Protein AF-A0A0C3LV87-F1 (afdb_monomer_lite)

pLDDT: mean 77.33, std 9.8, range [52.81, 90.12]

Secondary structure (DSSP, 8-state):
-HHHHHHHHHHHHHHHHHHHHHHHHHHHHHHHHTSSS--THHHHHHHHHHHHHHHHHHHHHHHHT-HHHHHHHHHT-HHHHSGGG---

Foldseek 3Di:
DVVVVVVVLVVLLVVQLVVLLVVLLVVQQVVLVPDPDNDPVSSVVSNVVSNVVSNVVSVVCCVPQNSVRVVVCVCPPCVNVVPPPDDD

Sequence (88 aa):
MKIVALFVQICLWFSIVLSPALLGLLMGGLLASQQSQTSLNVPLIGLMLGALFGAIWAEYIRRTHGLSQFLGRLVATPDIDGRSAHKP

Radius of gyration: 17.79 Å; chains: 1; bounding box: 52×24×53 Å

Structure (mmCIF, N/CA/C/O backbone):
data_AF-A0A0C3LV87-F1
#
_entry.id   AF-A0A0C3LV87-F1
#
loop_
_atom_site.group_PDB
_atom_site.id
_atom_site.type_symbol
_atom_site.label_atom_id
_atom_site.label_alt_id
_atom_site.label_comp_id
_atom_site.label_asym_id
_atom_site.label_entity_id
_atom_site.label_seq_id
_atom_site.pdbx_PDB_ins_code
_atom_site.Cartn_x
_atom_site.Cartn_y
_atom_site.Cartn_z
_atom_site.occupancy
_atom_site.B_iso_or_equiv
_atom_site.auth_seq_id
_atom_site.auth_comp_id
_atom_site.auth_asym_id
_atom_site.auth_atom_id
_atom_site.pdbx_PDB_model_num
ATOM 1 N N . MET A 1 1 ? -4.687 0.480 -29.303 1.00 58.22 1 MET A N 1
ATOM 2 C CA . MET A 1 1 ? -4.241 -0.261 -28.099 1.00 58.22 1 MET A CA 1
ATOM 3 C C . MET A 1 1 ? -4.263 0.594 -26.817 1.00 58.22 1 MET A C 1
ATOM 5 O O . MET A 1 1 ? -3.401 0.445 -25.966 1.00 58.22 1 MET A O 1
ATOM 9 N N . LYS A 1 2 ? -5.243 1.498 -26.642 1.00 68.00 2 LYS A N 1
ATOM 10 C CA . LYS A 1 2 ? -5.294 2.409 -25.475 1.00 68.00 2 LYS A CA 1
ATOM 11 C C . LYS A 1 2 ? -6.039 1.815 -24.268 1.00 68.00 2 LYS A C 1
ATOM 13 O O . LYS A 1 2 ? -5.682 2.099 -23.134 1.00 68.00 2 LYS A O 1
ATOM 18 N N . ILE A 1 3 ? -7.024 0.947 -24.515 1.00 77.94 3 ILE A N 1
ATOM 19 C CA . ILE A 1 3 ? -7.839 0.305 -23.467 1.00 77.94 3 ILE A CA 1
ATOM 20 C C . ILE A 1 3 ? -7.013 -0.655 -22.604 1.00 77.94 3 ILE A C 1
ATOM 22 O O . ILE A 1 3 ? -7.112 -0.611 -21.385 1.00 77.94 3 ILE A O 1
ATOM 26 N N . VAL A 1 4 ? -6.143 -1.464 -23.218 1.00 80.12 4 VAL A N 1
ATOM 27 C CA . VAL A 1 4 ? -5.267 -2.395 -22.482 1.00 80.12 4 VAL A CA 1
ATOM 28 C C . VAL A 1 4 ? -4.293 -1.634 -21.579 1.00 80.12 4 VAL A C 1
ATOM 30 O O . VAL A 1 4 ? -4.105 -2.008 -20.428 1.00 80.12 4 VAL A O 1
ATOM 33 N N . ALA A 1 5 ? -3.729 -0.521 -22.057 1.00 76.94 5 ALA A N 1
ATOM 34 C CA . ALA A 1 5 ? -2.839 0.316 -21.252 1.00 76.94 5 ALA A CA 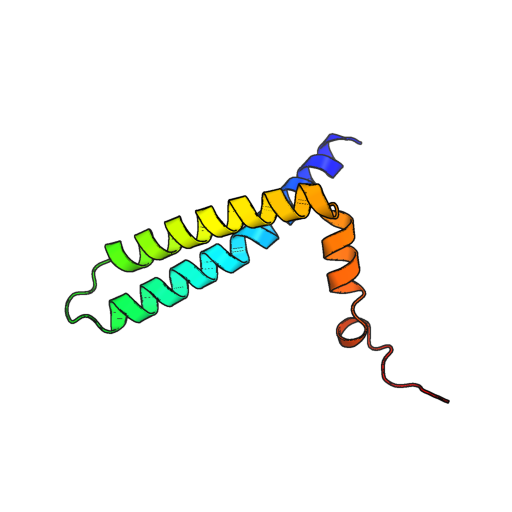1
ATOM 35 C C . ALA A 1 5 ? -3.556 0.938 -20.037 1.00 76.94 5 ALA A C 1
ATOM 37 O O . ALA A 1 5 ? -3.000 0.946 -18.941 1.00 76.94 5 ALA A O 1
ATOM 38 N N . LEU A 1 6 ? -4.800 1.400 -20.213 1.00 77.12 6 LEU A N 1
ATOM 39 C CA . LEU A 1 6 ? -5.628 1.902 -19.110 1.00 77.12 6 LEU A CA 1
ATOM 40 C C . LEU A 1 6 ? -5.982 0.799 -18.110 1.00 77.12 6 LEU A C 1
ATOM 42 O O . LEU A 1 6 ? -5.895 1.025 -16.907 1.00 77.12 6 LEU A O 1
ATOM 46 N N . PHE A 1 7 ? -6.328 -0.397 -18.593 1.00 80.00 7 PHE A N 1
ATOM 47 C CA . PHE A 1 7 ? -6.608 -1.548 -17.736 1.00 80.00 7 PHE A CA 1
ATOM 48 C C . PHE A 1 7 ? -5.396 -1.906 -16.871 1.00 80.00 7 PHE A C 1
ATOM 50 O O . PHE A 1 7 ? -5.510 -2.000 -15.652 1.00 80.00 7 PHE A O 1
ATOM 57 N N . VAL A 1 8 ? -4.215 -2.006 -17.485 1.00 81.75 8 VAL A N 1
ATOM 58 C CA . VAL A 1 8 ? -2.962 -2.280 -16.773 1.00 81.75 8 VAL A CA 1
ATOM 59 C C . VAL A 1 8 ? -2.660 -1.174 -15.756 1.00 81.75 8 VAL A C 1
ATOM 61 O O . VAL A 1 8 ? -2.329 -1.481 -14.614 1.00 81.75 8 VAL A O 1
ATOM 64 N N . GLN A 1 9 ? -2.842 0.105 -16.106 1.00 79.00 9 GLN A N 1
ATOM 65 C CA . GLN A 1 9 ? -2.700 1.204 -15.142 1.00 79.00 9 GLN A CA 1
ATOM 66 C C . GLN A 1 9 ? -3.659 1.075 -13.956 1.00 79.00 9 GLN A C 1
ATOM 68 O O . GLN A 1 9 ? -3.235 1.269 -12.821 1.00 79.00 9 GLN A O 1
ATOM 73 N N . ILE A 1 10 ? -4.925 0.733 -14.186 1.00 80.19 10 ILE A N 1
ATOM 74 C CA . ILE A 1 10 ? -5.906 0.561 -13.109 1.00 80.19 10 ILE A CA 1
ATOM 75 C C . ILE A 1 10 ? -5.522 -0.617 -12.209 1.00 80.19 10 ILE A C 1
ATOM 77 O O . ILE A 1 10 ? -5.565 -0.476 -10.990 1.00 80.19 10 ILE A O 1
ATOM 81 N N . CYS A 1 11 ? -5.078 -1.743 -12.776 1.00 81.31 11 CYS A N 1
ATOM 82 C CA . CYS A 1 11 ? -4.592 -2.883 -11.996 1.00 81.31 11 CYS A CA 1
ATOM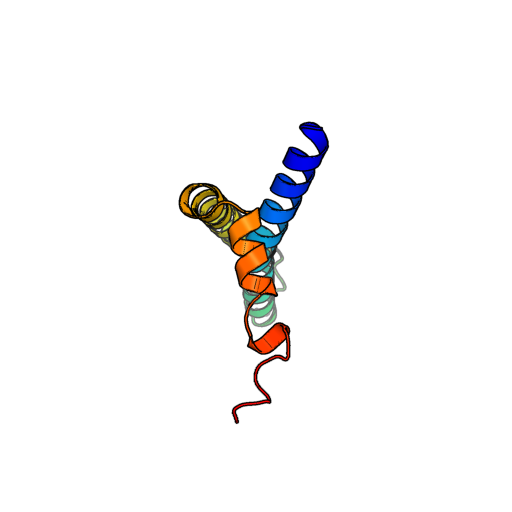 83 C C . CYS A 1 11 ? -3.366 -2.522 -11.147 1.00 81.31 11 CYS A C 1
ATOM 85 O O . CYS A 1 11 ? -3.318 -2.872 -9.969 1.00 81.31 11 CYS A O 1
ATOM 87 N N . LEU A 1 12 ? -2.400 -1.786 -11.708 1.00 78.75 12 LEU A N 1
ATOM 88 C CA . LEU A 1 12 ? -1.235 -1.318 -10.950 1.00 78.75 12 LEU A CA 1
ATOM 89 C C . LEU A 1 12 ? -1.635 -0.345 -9.839 1.00 78.75 12 LEU A C 1
ATOM 91 O O . LEU A 1 12 ? -1.112 -0.435 -8.732 1.00 78.75 12 LEU A O 1
ATOM 95 N N . TRP A 1 13 ? -2.569 0.566 -10.119 1.00 83.06 13 TRP A N 1
ATOM 96 C CA . TRP A 1 13 ? -3.108 1.478 -9.115 1.00 83.06 13 TRP A CA 1
ATOM 97 C C . TRP A 1 13 ? -3.748 0.689 -7.970 1.00 83.06 13 TRP A C 1
ATOM 99 O O . TRP A 1 13 ? -3.394 0.897 -6.813 1.00 83.06 13 TRP A O 1
ATOM 109 N N . PHE A 1 14 ? -4.588 -0.300 -8.290 1.00 81.75 14 PHE A N 1
ATOM 110 C CA . PHE A 1 14 ? -5.214 -1.168 -7.295 1.00 81.75 14 PHE A CA 1
ATOM 111 C C . PHE A 1 14 ? -4.188 -1.942 -6.470 1.00 81.75 14 PHE A C 1
ATOM 113 O O . PHE A 1 14 ? -4.328 -2.012 -5.256 1.00 81.75 14 PHE A O 1
ATOM 120 N N . SER A 1 15 ? -3.130 -2.465 -7.095 1.00 80.81 15 SER A N 1
ATOM 121 C CA . SER A 1 15 ? -2.069 -3.193 -6.391 1.00 80.81 15 SER A CA 1
ATOM 122 C C . SER A 1 15 ? -1.366 -2.336 -5.333 1.00 80.81 15 SER A C 1
ATOM 124 O O . SER A 1 15 ? -0.940 -2.867 -4.311 1.00 80.81 15 SER A O 1
ATOM 126 N N . ILE A 1 16 ? -1.255 -1.023 -5.556 1.00 82.19 16 ILE A N 1
ATOM 127 C CA . ILE A 1 16 ? -0.670 -0.085 -4.589 1.00 82.19 16 ILE A CA 1
ATOM 128 C C . ILE A 1 16 ? -1.656 0.209 -3.457 1.00 82.19 16 ILE A C 1
ATOM 130 O O . ILE A 1 16 ? -1.257 0.193 -2.297 1.00 82.19 16 ILE A O 1
ATOM 134 N N . VAL A 1 17 ? -2.936 0.444 -3.771 1.00 86.50 17 VAL A N 1
ATOM 135 C CA . VAL A 1 17 ? -3.991 0.686 -2.765 1.00 86.50 17 VAL A CA 1
ATOM 136 C C . VAL A 1 17 ? -4.201 -0.529 -1.863 1.00 86.50 17 VAL A C 1
ATOM 138 O O . VAL A 1 17 ? -4.480 -0.387 -0.672 1.00 86.50 17 VAL A O 1
ATOM 141 N N . LEU A 1 18 ? -4.057 -1.726 -2.431 1.00 84.81 18 LEU A N 1
ATOM 142 C CA . LEU A 1 18 ? -4.319 -2.982 -1.749 1.00 84.81 18 LEU A CA 1
ATOM 143 C C . LEU A 1 18 ? -3.380 -3.187 -0.549 1.00 84.81 18 LEU A C 1
ATOM 145 O O . LEU A 1 18 ? -3.830 -3.685 0.477 1.00 84.81 18 LEU A O 1
ATOM 149 N N . SER A 1 19 ? -2.124 -2.730 -0.618 1.00 86.56 19 SER A N 1
ATOM 150 C CA . SER A 1 19 ? -1.159 -2.868 0.485 1.00 86.56 19 SER A CA 1
ATOM 151 C C . SER A 1 19 ? -1.569 -2.093 1.754 1.00 86.56 19 SER A C 1
ATOM 153 O O . SER A 1 19 ? -1.717 -2.723 2.804 1.00 86.56 19 SER A O 1
ATOM 155 N N . PRO A 1 20 ? -1.825 -0.767 1.714 1.00 85.25 20 PRO A N 1
ATOM 156 C CA . PRO A 1 20 ? -2.334 -0.026 2.870 1.00 85.25 20 PRO A CA 1
ATOM 157 C C . PRO A 1 20 ? -3.725 -0.478 3.325 1.00 85.25 20 PRO A C 1
ATOM 159 O O . PRO A 1 20 ? -3.999 -0.474 4.524 1.00 85.25 20 PRO A O 1
ATOM 162 N N . ALA A 1 21 ? -4.593 -0.901 2.399 1.00 86.94 21 ALA A N 1
ATOM 163 C CA . ALA A 1 21 ? -5.918 -1.416 2.738 1.00 86.94 21 ALA A CA 1
ATOM 164 C C . ALA A 1 21 ? -5.836 -2.728 3.534 1.00 86.94 21 ALA A C 1
ATOM 166 O O . ALA A 1 21 ? -6.473 -2.845 4.582 1.00 86.94 21 ALA A O 1
ATOM 167 N N . LEU A 1 22 ? -5.015 -3.689 3.088 1.00 86.88 22 LEU A N 1
ATOM 168 C CA . LEU A 1 22 ? -4.782 -4.925 3.835 1.00 86.88 22 LEU A CA 1
ATOM 169 C C . LEU A 1 22 ? -4.125 -4.645 5.180 1.00 86.88 22 LEU A C 1
ATOM 171 O O . LEU A 1 22 ? -4.566 -5.214 6.170 1.00 86.88 22 LEU A O 1
ATOM 175 N N . LEU A 1 23 ? -3.125 -3.763 5.248 1.00 88.75 23 LEU A N 1
ATOM 176 C CA . LEU A 1 23 ? -2.500 -3.396 6.523 1.00 88.75 23 LEU A CA 1
ATOM 177 C C . LEU A 1 23 ? -3.508 -2.778 7.500 1.00 88.75 23 LEU A C 1
ATOM 179 O O . LEU A 1 23 ? -3.512 -3.141 8.674 1.00 88.75 23 LEU A O 1
ATOM 183 N N . GLY A 1 24 ? -4.387 -1.894 7.019 1.00 85.88 24 GLY A N 1
ATOM 184 C CA . GLY A 1 24 ? -5.457 -1.300 7.821 1.00 85.88 24 GLY A CA 1
ATOM 185 C C . GLY A 1 24 ? -6.463 -2.334 8.330 1.00 85.88 24 GLY A C 1
ATOM 186 O O . GLY A 1 24 ? -6.837 -2.300 9.503 1.00 85.88 24 GLY A O 1
ATOM 187 N N . LEU A 1 25 ? -6.847 -3.297 7.485 1.00 86.81 25 LEU A N 1
ATOM 188 C CA . LEU A 1 25 ? -7.700 -4.423 7.874 1.00 86.81 25 LEU A CA 1
ATOM 189 C C . LEU A 1 25 ? -7.019 -5.308 8.927 1.00 86.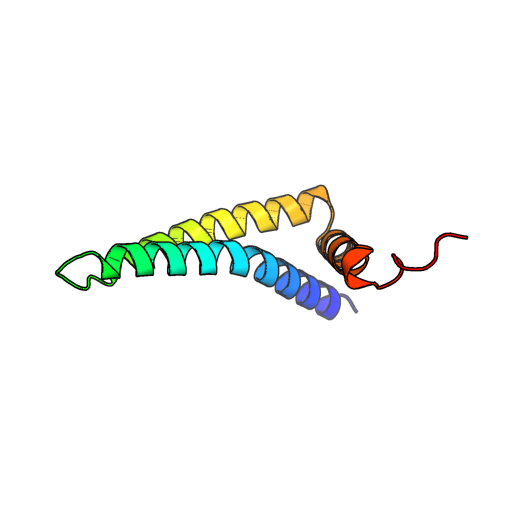81 25 LEU A C 1
ATOM 191 O O . LEU A 1 25 ? -7.644 -5.673 9.918 1.00 86.81 25 LEU A O 1
ATOM 195 N N . LEU A 1 26 ? -5.744 -5.644 8.722 1.00 89.12 26 LEU A N 1
ATOM 196 C CA . LEU A 1 26 ? -4.980 -6.528 9.602 1.00 89.12 26 LEU A CA 1
ATOM 197 C C . LEU A 1 26 ? -4.783 -5.879 10.975 1.00 89.12 2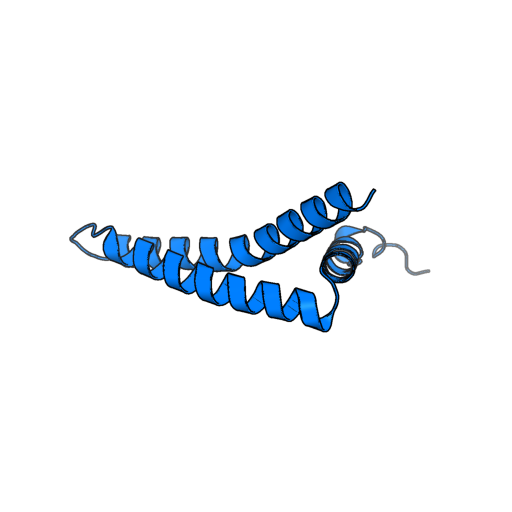6 LEU A C 1
ATOM 199 O O . LEU A 1 26 ? -5.065 -6.504 11.993 1.00 89.12 26 LEU A O 1
ATOM 203 N N . MET A 1 27 ? -4.401 -4.598 11.009 1.00 87.38 27 MET A N 1
ATOM 204 C CA . MET A 1 27 ? -4.298 -3.828 12.252 1.00 87.38 27 MET A CA 1
ATOM 205 C C . MET A 1 27 ? -5.644 -3.690 12.960 1.00 87.38 27 MET A C 1
ATOM 207 O O . MET A 1 27 ? -5.730 -3.929 14.162 1.00 87.38 27 MET A O 1
ATOM 211 N N . GLY A 1 28 ? -6.711 -3.355 12.234 1.00 83.75 28 GLY A N 1
ATOM 212 C CA . GLY A 1 28 ? -8.043 -3.257 12.825 1.00 83.75 28 GLY A CA 1
ATOM 213 C C . GLY A 1 28 ? -8.574 -4.604 13.334 1.00 83.75 28 GLY A C 1
ATOM 214 O O . GLY A 1 28 ? -9.243 -4.648 14.364 1.00 83.75 28 GLY A O 1
ATOM 215 N N . GLY A 1 29 ? -8.230 -5.708 12.665 1.00 84.44 29 GLY A N 1
ATOM 216 C CA . GLY A 1 29 ? -8.566 -7.068 13.089 1.00 84.44 29 GLY A CA 1
ATOM 217 C C . GLY A 1 29 ? -7.825 -7.487 14.357 1.00 84.44 29 GLY A C 1
ATOM 218 O O . GLY A 1 29 ? -8.450 -7.998 15.283 1.00 84.44 29 GLY A O 1
ATOM 219 N N . LEU A 1 30 ? -6.522 -7.198 14.435 1.00 86.06 30 LEU A N 1
ATOM 220 C CA . LEU A 1 30 ? -5.715 -7.432 15.637 1.00 86.06 30 LEU A CA 1
ATOM 221 C C . LEU A 1 30 ? -6.214 -6.605 16.829 1.00 86.06 30 LEU A C 1
ATOM 223 O O . LEU A 1 30 ? -6.249 -7.094 17.953 1.00 86.06 30 LEU A O 1
ATOM 227 N N . LEU A 1 31 ? -6.640 -5.361 16.605 1.00 84.94 31 LEU A N 1
ATOM 228 C CA . LEU A 1 31 ? -7.226 -4.538 17.666 1.00 84.94 31 LEU A CA 1
ATOM 229 C C . LEU A 1 31 ? -8.578 -5.090 18.140 1.00 84.94 31 LEU A C 1
ATOM 231 O O . LEU A 1 31 ? -8.849 -5.098 19.341 1.00 84.94 31 LEU A O 1
ATOM 235 N N . ALA A 1 32 ? -9.407 -5.593 17.223 1.00 83.62 32 ALA A N 1
ATOM 236 C CA . ALA A 1 32 ? -10.689 -6.202 17.565 1.00 83.62 32 ALA A CA 1
ATOM 237 C C . ALA A 1 32 ? -10.552 -7.552 18.283 1.00 83.62 32 ALA A C 1
ATOM 239 O O . ALA A 1 32 ? -11.393 -7.863 19.122 1.00 83.62 32 ALA A O 1
ATOM 240 N N . SER A 1 33 ? -9.499 -8.337 18.019 1.00 81.56 33 SER A N 1
ATOM 241 C CA . SER A 1 33 ? -9.267 -9.602 18.735 1.00 81.56 33 SER A CA 1
ATOM 242 C C . SER A 1 33 ? -8.874 -9.405 20.200 1.00 81.56 33 SER A C 1
ATOM 244 O O . SER A 1 33 ? -9.073 -10.304 21.009 1.00 81.56 33 SER A O 1
ATOM 246 N N . GLN A 1 34 ? -8.339 -8.232 20.555 1.00 81.69 34 GLN A N 1
ATOM 247 C CA . GLN A 1 34 ? -7.993 -7.887 21.938 1.00 81.69 34 GLN A CA 1
ATOM 248 C C . GLN A 1 34 ? -9.210 -7.439 22.764 1.00 81.69 34 GLN A C 1
ATOM 250 O O . GLN A 1 34 ? -9.122 -7.330 23.987 1.00 81.69 34 GLN A O 1
ATOM 255 N N . GLN A 1 35 ? -10.344 -7.150 22.121 1.00 78.06 35 GLN A N 1
ATOM 256 C CA . GLN A 1 35 ? -11.568 -6.737 22.798 1.00 78.06 35 GLN A CA 1
ATOM 257 C C . GLN A 1 35 ? -12.442 -7.953 23.118 1.00 78.06 35 GLN A C 1
ATOM 259 O O . GLN A 1 35 ? -12.703 -8.799 22.269 1.00 78.06 35 GLN A O 1
ATOM 264 N N . SER A 1 36 ? -12.960 -8.006 24.351 1.00 67.38 36 SER A N 1
ATOM 265 C CA . SER A 1 36 ? -13.868 -9.072 24.815 1.00 67.38 36 SER A CA 1
ATOM 266 C C . SER A 1 36 ? -15.150 -9.190 23.982 1.00 67.38 36 SER A C 1
ATOM 268 O O . SER A 1 36 ? -15.825 -10.214 24.054 1.00 67.38 36 SER A O 1
ATOM 270 N N . GLN A 1 37 ? -15.506 -8.149 23.226 1.00 73.56 37 GLN A N 1
ATOM 271 C CA . GLN A 1 37 ? -16.586 -8.184 22.253 1.00 73.56 37 GLN A CA 1
ATOM 272 C C . GLN A 1 37 ? -15.991 -8.054 20.858 1.00 73.56 37 GLN A C 1
ATOM 274 O O . GLN A 1 37 ? -15.386 -7.035 20.521 1.00 73.56 37 GLN A O 1
ATOM 279 N N . THR A 1 38 ? -16.185 -9.088 20.047 1.00 66.44 38 THR A N 1
ATOM 280 C CA . THR A 1 38 ? -15.742 -9.141 18.655 1.00 66.44 38 THR A CA 1
ATOM 281 C C . THR A 1 38 ? -16.607 -8.190 17.825 1.00 66.44 38 THR A C 1
ATOM 283 O O . THR A 1 38 ? -17.599 -8.580 17.214 1.00 66.44 38 THR A O 1
ATOM 286 N N . SER A 1 39 ? -16.276 -6.899 17.851 1.00 75.12 39 SER A N 1
ATOM 287 C CA . SER A 1 39 ? -16.971 -5.889 17.060 1.00 75.12 39 SER A CA 1
ATOM 288 C C . SER A 1 39 ? -16.320 -5.767 15.679 1.00 75.12 39 SER A C 1
ATOM 290 O O . SER A 1 39 ? -15.152 -5.412 15.539 1.00 75.12 39 SER A O 1
ATOM 292 N N . LEU A 1 40 ? -17.091 -6.058 14.629 1.00 80.00 40 LEU A N 1
ATOM 293 C CA . LEU A 1 40 ? -16.650 -5.935 13.230 1.00 80.00 40 LEU A CA 1
ATOM 294 C C . LEU A 1 40 ? -16.414 -4.476 12.798 1.00 80.00 40 LEU A C 1
ATOM 296 O O . LEU A 1 40 ? -15.810 -4.227 11.757 1.00 80.00 40 LEU A O 1
ATOM 300 N N . ASN A 1 41 ? -16.847 -3.505 13.603 1.00 85.38 41 ASN A N 1
ATOM 301 C CA . ASN A 1 41 ? -16.729 -2.084 13.284 1.00 85.38 41 ASN A CA 1
ATOM 302 C C . ASN A 1 41 ? -15.268 -1.614 13.252 1.00 85.38 41 ASN A C 1
ATOM 304 O O . ASN A 1 41 ? -14.899 -0.837 12.377 1.00 85.38 41 ASN A O 1
ATOM 308 N N . VAL A 1 42 ? -14.428 -2.096 14.171 1.00 84.25 42 VAL A N 1
ATOM 309 C CA . VAL A 1 42 ? -13.016 -1.688 14.273 1.00 84.25 42 VAL A CA 1
ATOM 310 C C . VAL A 1 42 ? -12.200 -2.083 13.028 1.00 84.25 42 VAL A C 1
ATOM 312 O O . VAL A 1 42 ? -11.577 -1.197 12.435 1.00 84.25 42 VAL A O 1
ATOM 315 N N . PRO A 1 43 ? -12.221 -3.347 12.550 1.00 85.00 43 PRO A N 1
ATOM 316 C CA . PRO A 1 43 ? -11.536 -3.721 11.314 1.00 85.00 43 PRO A CA 1
ATOM 317 C C . PRO A 1 43 ? -12.125 -3.040 10.081 1.00 85.00 43 PRO A C 1
ATOM 319 O O . PRO A 1 43 ? -11.376 -2.711 9.164 1.00 85.00 43 PRO A O 1
ATOM 322 N N . LEU A 1 44 ? -13.434 -2.771 10.058 1.00 87.25 44 LEU A N 1
ATOM 323 C CA . LEU A 1 44 ? -14.071 -2.084 8.935 1.00 87.25 44 LEU A CA 1
ATOM 324 C C . LEU A 1 44 ? -13.615 -0.620 8.821 1.00 87.25 44 LEU A C 1
ATOM 326 O O . LEU A 1 44 ? -13.306 -0.155 7.725 1.00 87.25 44 LEU A O 1
ATOM 330 N N . ILE A 1 45 ? -13.500 0.090 9.948 1.00 88.12 45 ILE A N 1
ATOM 331 C CA . ILE A 1 45 ? -12.952 1.455 9.989 1.00 88.12 45 ILE A CA 1
ATOM 332 C C . ILE A 1 45 ? -11.471 1.444 9.587 1.00 88.12 45 ILE A C 1
ATOM 334 O O . ILE A 1 45 ? -11.047 2.279 8.788 1.00 88.12 45 ILE A O 1
ATOM 338 N N . GLY A 1 46 ? -10.697 0.472 10.082 1.00 85.75 46 GLY A N 1
ATOM 339 C CA . GLY A 1 46 ? -9.295 0.283 9.698 1.00 85.75 46 GLY A CA 1
ATOM 340 C C . GLY A 1 46 ? -9.118 0.048 8.195 1.00 85.75 46 GLY A C 1
ATOM 341 O O . GLY A 1 46 ? -8.265 0.681 7.572 1.00 85.75 46 GLY A O 1
ATOM 342 N N . LEU A 1 47 ? -9.968 -0.786 7.589 1.00 88.44 47 LEU A N 1
ATOM 343 C CA . LEU A 1 47 ? -10.002 -1.011 6.143 1.00 88.44 47 LEU A CA 1
ATOM 344 C C . LEU A 1 47 ? -10.346 0.278 5.384 1.00 88.44 47 LEU A C 1
ATOM 346 O O . LEU A 1 47 ? -9.670 0.596 4.411 1.00 88.44 47 LEU A O 1
ATOM 350 N N . MET A 1 48 ? -11.368 1.030 5.810 1.00 88.19 48 MET A N 1
ATOM 351 C CA . MET A 1 48 ? -11.762 2.276 5.138 1.00 88.19 48 MET A CA 1
ATOM 352 C C . MET A 1 48 ? -10.652 3.329 5.178 1.00 88.19 48 MET A C 1
ATOM 354 O O . MET A 1 48 ? -10.354 3.944 4.155 1.00 88.19 48 MET A O 1
ATOM 358 N N . LEU A 1 49 ? -10.007 3.511 6.333 1.00 88.69 49 LEU A N 1
ATOM 359 C CA . LEU A 1 49 ? -8.878 4.431 6.469 1.00 88.69 49 LEU A CA 1
ATOM 360 C C . LEU A 1 49 ? -7.678 3.957 5.641 1.00 88.69 49 LEU A C 1
ATOM 362 O O . LEU A 1 49 ? -7.109 4.748 4.890 1.00 88.69 49 LEU A O 1
ATOM 366 N N . GLY A 1 50 ? -7.338 2.668 5.710 1.00 86.81 50 GLY A N 1
ATOM 367 C CA . GLY A 1 50 ? -6.267 2.071 4.911 1.00 86.81 50 GLY A CA 1
ATOM 368 C C . GLY A 1 50 ? -6.511 2.200 3.407 1.00 86.81 50 GLY A C 1
ATOM 369 O O . GLY A 1 50 ? -5.600 2.551 2.663 1.00 86.81 50 GLY A O 1
ATOM 370 N N . ALA A 1 51 ? -7.749 2.005 2.952 1.00 85.88 51 ALA A N 1
ATOM 371 C CA . ALA A 1 51 ? -8.139 2.183 1.558 1.00 85.88 51 ALA A CA 1
ATOM 372 C C . ALA A 1 51 ? -8.081 3.653 1.122 1.00 85.88 51 ALA A C 1
ATOM 374 O O . ALA A 1 51 ? -7.629 3.934 0.014 1.00 85.88 51 ALA A O 1
ATOM 375 N N . LEU A 1 52 ? -8.480 4.599 1.980 1.00 90.12 52 LEU A N 1
ATOM 376 C CA . LEU A 1 52 ? -8.419 6.028 1.670 1.00 90.12 52 LEU A CA 1
ATOM 377 C C . LEU A 1 52 ? -6.968 6.514 1.558 1.00 90.12 52 LEU A C 1
ATOM 379 O O . LEU A 1 52 ? -6.602 7.144 0.564 1.00 90.12 52 LEU A O 1
ATOM 383 N N . PHE A 1 53 ? -6.122 6.163 2.529 1.00 87.62 53 PHE A N 1
ATOM 384 C CA . PHE A 1 53 ? -4.686 6.441 2.465 1.00 87.62 53 PHE A CA 1
ATOM 385 C C . PHE A 1 53 ? -4.036 5.751 1.265 1.00 87.62 53 PHE A C 1
ATOM 387 O O . PHE A 1 53 ? -3.252 6.376 0.552 1.00 87.62 53 PHE A O 1
ATOM 394 N N . GLY A 1 54 ? -4.406 4.497 0.997 1.00 85.50 54 GLY A N 1
ATOM 395 C CA . GLY A 1 54 ? -3.955 3.755 -0.173 1.00 85.50 54 GLY A CA 1
ATOM 396 C C . GLY A 1 54 ? -4.319 4.455 -1.477 1.00 85.50 54 GLY A C 1
ATOM 397 O O . GLY A 1 54 ? -3.450 4.626 -2.326 1.00 85.50 54 GLY A O 1
ATOM 398 N N . ALA A 1 55 ? -5.560 4.925 -1.622 1.00 86.38 55 ALA A N 1
ATOM 399 C CA . ALA A 1 55 ? -6.033 5.637 -2.808 1.00 86.38 55 ALA A CA 1
ATOM 400 C C . ALA A 1 55 ? -5.289 6.962 -3.026 1.00 86.38 55 ALA A C 1
ATOM 402 O O . ALA A 1 55 ? -4.856 7.247 -4.145 1.00 86.38 55 ALA A O 1
ATOM 403 N N . ILE A 1 56 ? -5.086 7.746 -1.960 1.00 87.88 56 ILE A N 1
ATOM 404 C CA . ILE A 1 56 ? -4.307 8.993 -2.013 1.00 87.88 56 ILE A CA 1
ATOM 405 C C . ILE A 1 56 ? -2.863 8.695 -2.428 1.00 87.88 56 ILE A C 1
ATOM 407 O O . ILE A 1 56 ? -2.309 9.374 -3.294 1.00 87.88 56 ILE A O 1
ATOM 411 N N . TRP A 1 57 ? -2.256 7.658 -1.851 1.00 82.44 57 TRP A N 1
ATOM 412 C CA . TRP A 1 57 ? -0.878 7.284 -2.148 1.00 82.44 57 TRP A CA 1
ATOM 413 C C . TRP A 1 57 ? -0.709 6.746 -3.572 1.00 82.44 57 TRP A C 1
ATOM 415 O O . TRP A 1 57 ? 0.227 7.129 -4.275 1.00 82.44 57 TRP A O 1
ATOM 425 N N . ALA A 1 58 ? -1.650 5.933 -4.046 1.00 82.38 58 ALA A N 1
ATOM 426 C CA . ALA A 1 58 ? -1.655 5.431 -5.413 1.00 82.38 58 ALA A CA 1
ATOM 427 C C . ALA A 1 58 ? -1.833 6.565 -6.437 1.00 82.38 58 ALA A C 1
ATOM 429 O O . ALA A 1 58 ? -1.154 6.583 -7.466 1.00 82.38 58 ALA A O 1
ATOM 430 N N . GLU A 1 59 ? -2.681 7.555 -6.144 1.00 84.19 59 GLU A N 1
ATOM 431 C CA . GLU A 1 59 ? -2.835 8.756 -6.971 1.00 84.19 59 GLU A CA 1
ATOM 432 C C . GLU A 1 59 ? -1.578 9.646 -6.943 1.00 84.19 59 GLU A C 1
ATOM 434 O O . GLU A 1 59 ? -1.166 10.171 -7.982 1.00 84.19 59 GLU A O 1
ATOM 439 N N . TYR A 1 60 ? -0.903 9.758 -5.795 1.00 81.88 60 TYR A N 1
ATOM 440 C CA . TYR A 1 60 ? 0.385 10.446 -5.676 1.00 81.88 60 TYR A CA 1
ATOM 441 C C . TYR A 1 60 ? 1.490 9.761 -6.501 1.00 81.88 60 TYR A C 1
ATOM 443 O O . TYR A 1 60 ? 2.222 10.428 -7.238 1.00 81.88 60 TYR A O 1
ATOM 451 N N . ILE A 1 61 ? 1.587 8.428 -6.449 1.00 77.62 61 ILE A N 1
ATOM 452 C CA . ILE A 1 61 ? 2.555 7.644 -7.238 1.00 77.62 61 ILE A CA 1
ATOM 453 C C . ILE A 1 61 ? 2.263 7.769 -8.736 1.00 77.62 61 ILE A C 1
ATOM 455 O O . ILE A 1 61 ? 3.182 7.968 -9.538 1.00 77.62 61 ILE A O 1
ATOM 459 N N . ARG A 1 62 ? 0.981 7.725 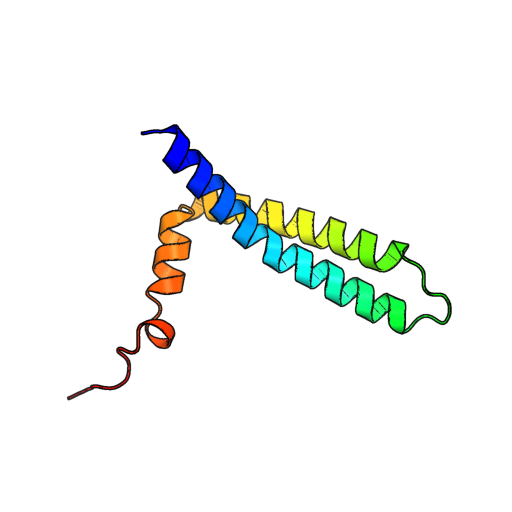-9.123 1.00 76.12 62 ARG A N 1
ATOM 460 C CA . ARG A 1 62 ? 0.551 7.927 -10.512 1.00 76.12 62 ARG A CA 1
ATOM 461 C C . ARG A 1 62 ? 1.017 9.277 -11.057 1.00 76.12 62 ARG A C 1
ATOM 463 O O . ARG A 1 62 ? 1.451 9.329 -12.205 1.00 76.12 62 ARG A O 1
ATOM 470 N N . ARG A 1 63 ? 0.939 10.341 -10.249 1.00 73.38 63 ARG A N 1
ATOM 471 C CA . ARG A 1 63 ? 1.331 11.709 -10.635 1.00 73.38 63 ARG A CA 1
ATOM 472 C C . ARG A 1 63 ? 2.837 11.961 -10.619 1.00 73.38 63 ARG A C 1
ATOM 474 O O . ARG A 1 63 ? 3.299 12.766 -11.416 1.00 73.38 63 ARG A O 1
ATOM 481 N N . THR A 1 64 ? 3.588 11.313 -9.732 1.00 72.69 64 THR A N 1
ATOM 482 C CA . THR A 1 64 ? 5.027 11.588 -9.561 1.00 72.69 64 THR A CA 1
ATOM 483 C C . THR A 1 64 ? 5.922 10.768 -10.484 1.00 72.69 64 THR A C 1
ATOM 485 O O . THR A 1 64 ? 6.835 11.324 -11.082 1.00 72.69 64 THR A O 1
ATOM 488 N N . HIS A 1 65 ? 5.683 9.461 -10.603 1.00 64.88 65 HIS A N 1
ATOM 489 C CA . HIS A 1 65 ? 6.620 8.548 -11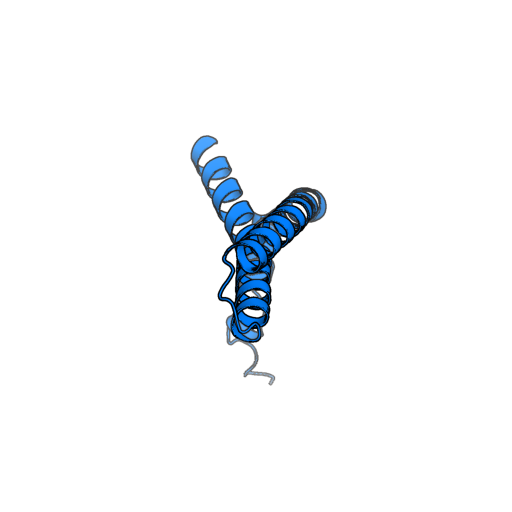.275 1.00 64.88 65 HIS A CA 1
ATOM 490 C C . HIS A 1 65 ? 6.013 7.830 -12.480 1.00 64.88 65 HIS A C 1
ATOM 492 O O . HIS A 1 65 ? 6.744 7.332 -13.325 1.00 64.88 65 HIS A O 1
ATOM 498 N N . GLY A 1 66 ? 4.684 7.760 -12.570 1.00 68.38 66 GLY A N 1
ATOM 499 C CA . GLY A 1 66 ? 4.014 6.863 -13.503 1.00 68.38 66 GLY A CA 1
ATOM 500 C C . GLY A 1 66 ? 4.031 5.421 -12.986 1.00 68.38 66 GLY A C 1
ATOM 501 O O . GLY A 1 66 ? 5.064 4.862 -12.620 1.00 68.38 66 GLY A O 1
ATOM 502 N N . LEU A 1 67 ? 2.850 4.803 -12.952 1.00 67.44 67 LEU A N 1
ATOM 503 C CA . LEU A 1 67 ? 2.627 3.489 -12.335 1.00 67.44 67 LEU A CA 1
ATOM 504 C C . LEU A 1 67 ? 3.553 2.396 -12.896 1.00 67.44 67 LEU A C 1
ATOM 506 O O . LEU A 1 67 ? 4.120 1.609 -12.144 1.00 67.44 67 LEU A O 1
ATOM 510 N N . SER A 1 68 ? 3.759 2.389 -14.211 1.00 69.25 68 SER A N 1
ATOM 511 C CA . SER A 1 68 ? 4.620 1.431 -14.908 1.00 69.25 68 SER A CA 1
ATOM 512 C C . SER A 1 68 ? 6.105 1.591 -14.567 1.00 69.25 68 SER A C 1
ATOM 514 O O . SER A 1 68 ? 6.797 0.589 -14.416 1.00 69.25 68 SER A O 1
ATOM 516 N N . GLN A 1 69 ? 6.599 2.820 -14.390 1.00 69.94 69 GLN A N 1
ATOM 517 C CA . GLN A 1 69 ? 7.987 3.065 -13.989 1.00 69.94 69 GLN A CA 1
ATOM 518 C C . GLN A 1 69 ? 8.218 2.693 -12.520 1.00 69.94 69 GLN A C 1
ATOM 520 O O . GLN A 1 69 ? 9.282 2.184 -12.179 1.00 69.94 69 GLN A O 1
ATOM 525 N N . PHE A 1 70 ? 7.220 2.898 -11.655 1.00 70.19 70 PHE A N 1
ATOM 526 C CA . PHE A 1 70 ? 7.284 2.468 -10.258 1.00 70.19 70 PHE A CA 1
ATOM 527 C C . PHE A 1 70 ? 7.393 0.944 -10.143 1.00 70.19 70 PHE A C 1
ATOM 529 O O . PHE A 1 70 ? 8.319 0.447 -9.507 1.00 70.19 70 PHE A O 1
ATOM 536 N N . LEU A 1 71 ? 6.515 0.199 -10.824 1.00 71.50 71 LEU A N 1
ATOM 537 C CA . LEU A 1 71 ? 6.577 -1.264 -10.827 1.00 71.50 71 LEU A CA 1
ATOM 538 C C . LEU A 1 71 ? 7.851 -1.779 -11.513 1.00 71.50 71 LEU A C 1
ATOM 540 O O . LEU A 1 71 ? 8.480 -2.705 -11.014 1.00 71.50 71 LEU A O 1
ATOM 544 N N . GLY A 1 72 ? 8.267 -1.145 -12.613 1.00 71.56 72 GLY A N 1
ATOM 545 C CA . GLY A 1 72 ? 9.519 -1.470 -13.295 1.00 71.56 72 GLY A CA 1
ATOM 546 C C . GLY A 1 72 ? 10.732 -1.325 -12.376 1.00 71.56 72 GLY A C 1
ATOM 547 O O . GLY A 1 72 ? 11.577 -2.210 -12.349 1.00 71.56 72 GLY A O 1
ATOM 548 N N . ARG A 1 73 ? 10.789 -0.267 -11.557 1.00 68.81 73 ARG A N 1
ATOM 549 C CA . ARG A 1 73 ? 11.838 -0.099 -10.537 1.00 68.81 73 ARG A CA 1
ATOM 550 C C . ARG A 1 73 ? 11.718 -1.106 -9.398 1.00 68.81 73 ARG A C 1
ATOM 552 O O . ARG A 1 73 ? 12.742 -1.557 -8.904 1.00 68.81 73 ARG A O 1
ATOM 559 N N . LEU A 1 74 ? 10.499 -1.463 -8.996 1.00 71.12 74 LEU A N 1
ATOM 560 C CA . LEU A 1 74 ? 10.271 -2.465 -7.957 1.00 71.12 74 LEU A CA 1
ATOM 561 C C . LEU A 1 74 ? 10.823 -3.833 -8.389 1.00 71.12 74 LEU A C 1
ATOM 563 O O . LEU A 1 74 ? 11.594 -4.440 -7.656 1.00 71.12 74 LEU A O 1
ATOM 567 N N . VAL A 1 75 ? 10.494 -4.268 -9.609 1.00 69.69 75 VAL A N 1
ATOM 568 C CA . VAL A 1 75 ? 10.944 -5.547 -10.183 1.00 69.69 75 VAL A CA 1
ATOM 569 C C . VAL A 1 75 ? 12.432 -5.522 -10.536 1.00 69.69 75 VAL A C 1
ATOM 571 O O . VAL A 1 75 ? 13.124 -6.504 -10.303 1.00 69.69 75 VAL A O 1
ATOM 574 N N . ALA A 1 76 ? 12.946 -4.397 -11.040 1.00 69.25 76 ALA A N 1
ATOM 575 C CA . ALA A 1 76 ? 14.362 -4.232 -11.376 1.00 69.25 76 ALA A CA 1
ATOM 576 C C . ALA A 1 76 ? 15.262 -3.958 -10.155 1.00 69.25 76 ALA A C 1
ATOM 578 O O . ALA A 1 76 ? 16.430 -3.603 -10.324 1.00 69.25 76 ALA A O 1
ATOM 579 N N . THR A 1 77 ? 14.742 -4.081 -8.928 1.00 72.56 77 THR A N 1
ATOM 580 C CA . THR A 1 77 ? 15.580 -3.978 -7.728 1.00 72.56 77 THR A CA 1
ATOM 581 C C . THR A 1 77 ? 16.576 -5.150 -7.728 1.00 72.56 77 THR A C 1
ATOM 583 O O . THR A 1 77 ? 16.146 -6.295 -7.888 1.00 72.56 77 THR A O 1
ATOM 586 N N . PRO A 1 78 ? 17.890 -4.907 -7.542 1.00 62.06 78 PRO A N 1
ATOM 587 C CA . PRO A 1 78 ? 18.928 -5.943 -7.640 1.00 62.06 78 PRO A CA 1
ATOM 588 C C . PRO A 1 78 ? 18.706 -7.147 -6.718 1.00 62.06 78 PRO A C 1
ATOM 590 O O . PRO A 1 78 ? 19.115 -8.258 -7.051 1.00 62.06 78 PRO A O 1
ATOM 593 N N . ASP A 1 79 ? 18.030 -6.922 -5.589 1.00 64.31 79 ASP A N 1
ATOM 594 C CA . ASP A 1 79 ? 17.668 -7.953 -4.611 1.00 64.31 79 ASP A CA 1
ATOM 595 C C . ASP A 1 79 ? 16.696 -9.002 -5.175 1.00 64.31 79 ASP A C 1
ATOM 597 O O . ASP A 1 79 ? 16.678 -10.137 -4.707 1.00 64.31 79 ASP A O 1
ATOM 601 N N . ILE A 1 80 ? 15.908 -8.640 -6.193 1.00 61.78 80 ILE A N 1
ATOM 602 C CA . ILE A 1 80 ? 14.951 -9.525 -6.874 1.00 61.78 80 ILE A CA 1
ATOM 603 C C . ILE A 1 80 ? 15.535 -10.053 -8.195 1.00 61.78 80 ILE A C 1
ATOM 605 O O . ILE A 1 80 ? 15.312 -11.212 -8.536 1.00 61.78 80 ILE A O 1
ATOM 609 N N . ASP A 1 81 ? 16.322 -9.243 -8.917 1.00 62.56 81 ASP A N 1
ATOM 610 C CA . ASP A 1 81 ? 16.913 -9.601 -10.225 1.00 62.56 81 ASP A CA 1
ATOM 611 C C . ASP A 1 81 ? 18.107 -10.579 -10.110 1.00 62.56 81 ASP A C 1
ATOM 613 O O . ASP A 1 81 ? 18.684 -11.001 -11.110 1.00 62.56 81 ASP A O 1
ATOM 617 N N . GLY A 1 82 ? 18.527 -10.942 -8.891 1.00 61.06 82 GLY A N 1
ATOM 618 C CA . GLY A 1 82 ? 19.562 -11.957 -8.645 1.00 61.06 82 GLY A CA 1
ATOM 619 C C . GLY A 1 82 ? 20.974 -11.582 -9.124 1.00 61.06 82 GLY A C 1
ATOM 620 O O . GLY A 1 82 ? 21.896 -12.391 -9.034 1.00 61.06 82 GLY A O 1
ATOM 621 N N . ARG A 1 83 ? 21.186 -10.351 -9.607 1.00 57.00 83 ARG A N 1
ATOM 622 C CA . ARG A 1 83 ? 22.477 -9.875 -10.138 1.00 57.00 83 ARG A CA 1
ATOM 623 C C . ARG A 1 83 ? 23.500 -9.458 -9.079 1.00 57.00 83 ARG A C 1
ATOM 625 O O . ARG A 1 83 ? 24.627 -9.119 -9.431 1.00 57.00 83 ARG A O 1
ATOM 632 N N . SER A 1 84 ? 23.167 -9.528 -7.794 1.00 55.59 84 SER A N 1
ATOM 633 C CA . SER A 1 84 ? 24.060 -9.104 -6.704 1.00 55.59 84 SER A CA 1
ATOM 634 C C . SER A 1 84 ? 25.176 -10.100 -6.332 1.00 55.59 84 SER A C 1
ATOM 636 O O . SER A 1 84 ? 25.863 -9.873 -5.341 1.00 55.59 84 SER A O 1
ATOM 638 N N . ALA A 1 85 ? 25.417 -11.173 -7.099 1.00 57.50 85 ALA A N 1
ATOM 639 C CA . ALA A 1 85 ? 26.404 -12.205 -6.739 1.00 57.50 85 ALA A CA 1
ATOM 640 C C . ALA A 1 85 ? 27.565 -12.409 -7.733 1.00 57.50 85 ALA A C 1
ATOM 642 O O . ALA A 1 85 ? 28.177 -13.474 -7.738 1.00 57.50 85 ALA A O 1
ATOM 643 N N . HIS A 1 86 ? 27.934 -11.410 -8.541 1.00 52.81 86 HIS A N 1
ATOM 644 C CA . HIS A 1 86 ? 29.246 -11.450 -9.197 1.00 52.81 86 HIS A CA 1
ATOM 645 C C . HIS A 1 86 ? 29.870 -10.058 -9.322 1.00 52.81 86 HIS A C 1
ATOM 647 O O . HIS A 1 86 ? 29.661 -9.331 -10.291 1.00 52.81 86 HIS A O 1
ATOM 653 N N . LYS A 1 87 ? 30.626 -9.684 -8.287 1.00 54.47 87 LYS A N 1
ATOM 654 C CA . LYS A 1 87 ? 31.618 -8.608 -8.339 1.00 54.47 87 LYS A CA 1
ATOM 655 C C . LYS A 1 87 ? 32.963 -9.269 -8.704 1.00 54.47 87 LYS A C 1
ATOM 657 O O . LYS A 1 87 ? 33.324 -10.200 -7.980 1.00 54.47 87 LYS A O 1
ATOM 662 N N . PRO A 1 88 ? 33.638 -8.885 -9.803 1.00 61.03 88 PRO A N 1
ATOM 663 C CA . PRO A 1 88 ? 35.006 -9.325 -10.073 1.00 61.03 88 PRO A CA 1
ATOM 664 C C . PRO A 1 88 ? 35.999 -8.725 -9.070 1.00 61.03 88 PRO A C 1
ATOM 666 O O . PRO A 1 88 ? 35.703 -7.634 -8.520 1.00 61.03 88 PRO A O 1
#